Protein AF-A0A6N9T3C0-F1 (afdb_monomer_lite)

Sequence (62 aa):
MGVAGRRSSRCNSRLADAERETLLQALGAENGNISKVARRLGISRPTLYRKLELHGLSRKFV

Secondary structure (DSSP, 8-state):
------TTHHHHHHHHHHHHHHHHHHHHHTTT-HHHHHHHTT--HHHHHHHHHHTT-GGG--

Radius of gyration: 14.43 Å; chains: 1; bounding box: 31×42×27 Å

Organism: NCBI:txid2696469

Foldseek 3Di:
DDDDDDPPVVVVVVVLVVVVVLLVVLCVVVVLPLVSSCVVVVHDSVVNCVSCVVSVNNVVRD

Structure (mmCIF, N/CA/C/O backbone):
data_AF-A0A6N9T3C0-F1
#
_entry.id   AF-A0A6N9T3C0-F1
#
loop_
_atom_site.group_PDB
_atom_site.id
_atom_site.type_symbol
_atom_site.label_atom_id
_atom_site.label_alt_id
_atom_site.label_comp_id
_atom_site.label_asym_id
_atom_site.label_entity_id
_atom_site.label_seq_id
_atom_site.pdbx_PDB_ins_code
_atom_site.Cartn_x
_atom_site.Cartn_y
_atom_site.Cartn_z
_atom_site.occupancy
_atom_site.B_iso_or_equiv
_atom_site.auth_seq_id
_atom_site.auth_comp_id
_atom_site.auth_asym_id
_atom_site.auth_atom_id
_atom_site.pdbx_PDB_model_num
ATOM 1 N N . MET A 1 1 ? 16.916 -33.834 3.938 1.00 42.91 1 MET A N 1
ATOM 2 C CA . MET A 1 1 ? 16.570 -32.593 3.209 1.00 42.91 1 MET A CA 1
ATOM 3 C C . MET A 1 1 ? 16.704 -31.415 4.156 1.00 42.91 1 MET A C 1
ATOM 5 O O . MET A 1 1 ? 15.845 -31.214 5.004 1.00 42.91 1 MET A O 1
ATOM 9 N N . GLY A 1 2 ? 17.832 -30.709 4.084 1.00 54.28 2 GLY A N 1
ATOM 10 C CA . GLY A 1 2 ? 18.085 -29.523 4.894 1.00 54.28 2 GLY A CA 1
ATOM 11 C C . GLY A 1 2 ? 17.600 -28.267 4.182 1.00 54.28 2 GLY A C 1
ATOM 12 O O . GLY A 1 2 ? 17.947 -28.063 3.027 1.00 54.28 2 GLY A O 1
ATOM 13 N N . VAL A 1 3 ? 16.855 -27.418 4.890 1.00 52.91 3 VAL A N 1
ATOM 14 C CA . VAL A 1 3 ? 16.837 -25.969 4.646 1.00 52.91 3 VAL A CA 1
ATOM 15 C C . VAL A 1 3 ? 16.757 -25.233 5.985 1.00 52.91 3 VAL A C 1
ATOM 17 O O . VAL A 1 3 ? 15.692 -24.894 6.501 1.00 52.91 3 VAL A O 1
ATOM 20 N N . ALA A 1 4 ? 17.929 -24.985 6.565 1.00 51.62 4 ALA A N 1
ATOM 21 C CA . ALA A 1 4 ? 18.128 -23.887 7.497 1.00 51.62 4 ALA A CA 1
ATOM 22 C C . ALA A 1 4 ? 18.085 -22.568 6.702 1.00 51.62 4 ALA A C 1
ATOM 24 O O . ALA A 1 4 ? 18.760 -22.441 5.684 1.00 51.62 4 ALA A O 1
ATOM 25 N N . GLY A 1 5 ? 17.294 -21.585 7.147 1.00 47.19 5 GLY A N 1
ATOM 26 C CA . GLY A 1 5 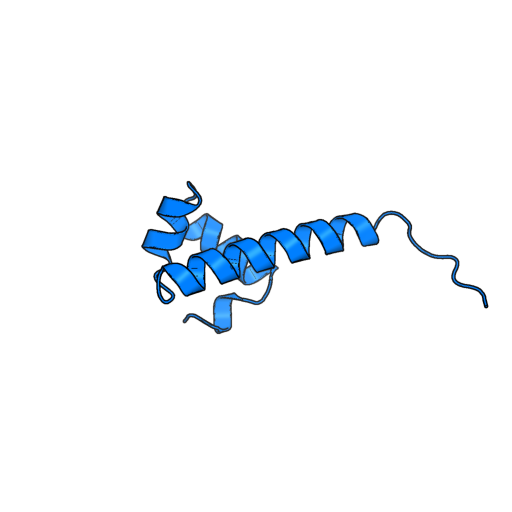? 17.334 -20.230 6.586 1.00 47.19 5 GLY A CA 1
ATOM 27 C C . GLY A 1 5 ? 16.017 -19.451 6.650 1.00 47.19 5 GLY A C 1
ATOM 28 O O . GLY A 1 5 ? 15.126 -19.651 5.835 1.00 47.19 5 GLY A O 1
ATOM 29 N N . ARG A 1 6 ? 15.954 -18.486 7.578 1.00 46.69 6 ARG A N 1
ATOM 30 C CA . ARG A 1 6 ? 15.086 -17.284 7.584 1.00 46.69 6 ARG A CA 1
ATOM 31 C C . ARG A 1 6 ? 13.577 -17.475 7.830 1.00 46.69 6 ARG A C 1
ATOM 33 O O . ARG A 1 6 ? 12.737 -17.366 6.942 1.00 46.69 6 ARG A O 1
ATOM 40 N N . ARG A 1 7 ? 13.207 -17.601 9.109 1.00 47.09 7 ARG A N 1
ATOM 41 C CA . ARG A 1 7 ? 11.812 -17.494 9.591 1.00 47.09 7 ARG A CA 1
ATOM 42 C C . ARG A 1 7 ? 11.222 -16.066 9.551 1.00 47.09 7 ARG A C 1
ATOM 44 O O . ARG A 1 7 ? 10.027 -15.935 9.761 1.00 47.09 7 ARG A O 1
ATOM 51 N N . SER A 1 8 ? 12.005 -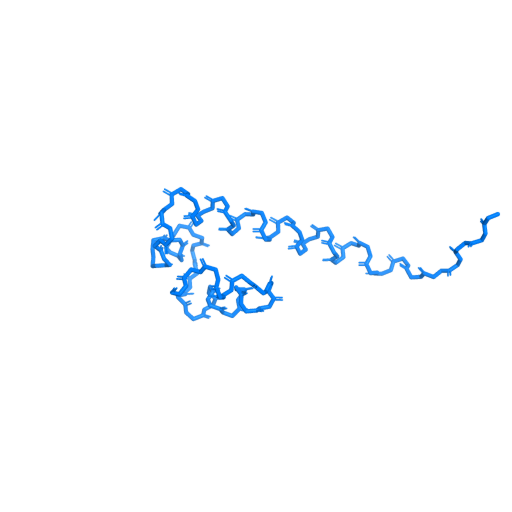15.039 9.202 1.00 49.25 8 SER A N 1
ATOM 52 C CA . SER A 1 8 ? 11.543 -13.637 9.110 1.00 49.25 8 SER A CA 1
ATOM 53 C C . SER A 1 8 ? 11.053 -13.221 7.702 1.00 49.25 8 SER A C 1
ATOM 55 O O . SER A 1 8 ? 10.290 -12.278 7.547 1.00 49.25 8 SER A O 1
ATOM 57 N N . SER A 1 9 ? 11.414 -13.955 6.639 1.00 51.94 9 SER A N 1
ATOM 58 C CA . SER A 1 9 ? 11.111 -13.549 5.247 1.00 51.94 9 SER A CA 1
ATOM 59 C C . SER A 1 9 ? 9.772 -14.067 4.698 1.00 51.94 9 SER A C 1
ATOM 61 O O . SER A 1 9 ? 9.279 -13.548 3.699 1.00 51.94 9 SER A O 1
ATOM 63 N N . ARG A 1 10 ? 9.188 -15.104 5.317 1.00 50.91 10 ARG A N 1
ATOM 64 C CA . ARG A 1 10 ? 7.970 -15.791 4.825 1.00 50.91 10 ARG A CA 1
ATOM 65 C C . ARG A 1 10 ? 6.662 -15.098 5.219 1.00 50.91 10 ARG A C 1
ATOM 67 O O . ARG A 1 10 ? 5.677 -15.191 4.496 1.00 50.91 10 ARG A O 1
ATOM 74 N N . CYS A 1 11 ? 6.648 -14.386 6.343 1.00 50.41 11 CYS A N 1
ATOM 75 C CA . CYS A 1 11 ? 5.505 -13.568 6.757 1.00 50.41 11 CYS A CA 1
ATOM 76 C C . CYS A 1 11 ? 5.416 -12.272 5.940 1.00 50.41 11 CYS A C 1
ATOM 78 O O . CYS A 1 11 ? 4.326 -11.896 5.518 1.00 50.41 11 CYS A O 1
ATOM 80 N N . ASN A 1 12 ? 6.559 -11.651 5.626 1.00 58.34 12 ASN A N 1
ATOM 81 C CA . ASN A 1 12 ? 6.598 -10.450 4.792 1.00 58.34 12 ASN A CA 1
ATOM 82 C C . ASN A 1 12 ? 6.150 -10.726 3.349 1.00 58.34 12 ASN A C 1
ATOM 84 O O . ASN A 1 12 ? 5.497 -9.893 2.735 1.00 5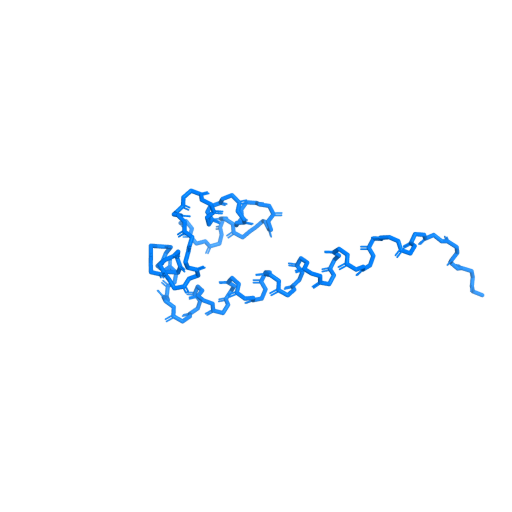8.34 12 ASN A O 1
ATOM 88 N N . SER A 1 13 ? 6.467 -11.909 2.814 1.00 64.12 13 SER A N 1
ATOM 89 C CA . SER A 1 13 ? 6.014 -12.313 1.478 1.00 64.12 13 SER A CA 1
ATOM 90 C C . SER A 1 13 ? 4.517 -12.621 1.439 1.00 64.12 13 SER A C 1
ATOM 92 O O . SER A 1 13 ? 3.867 -12.209 0.490 1.00 64.12 13 SER A O 1
ATOM 94 N N . ARG A 1 14 ? 3.936 -13.246 2.476 1.00 69.50 14 ARG A N 1
ATOM 95 C CA . ARG A 1 14 ? 2.473 -13.438 2.559 1.00 69.50 14 ARG A CA 1
ATOM 96 C C . ARG A 1 14 ? 1.699 -12.126 2.671 1.00 69.50 14 ARG A C 1
ATOM 98 O O . ARG A 1 14 ? 0.680 -11.977 2.013 1.00 69.50 14 ARG A O 1
ATOM 105 N N . LEU A 1 15 ? 2.181 -11.183 3.481 1.00 73.88 15 LEU A N 1
ATOM 106 C CA . LEU A 1 15 ? 1.572 -9.853 3.585 1.00 73.88 15 LEU A CA 1
ATOM 107 C C . LEU A 1 15 ? 1.692 -9.085 2.264 1.00 73.88 15 LEU A C 1
ATOM 109 O O . LEU A 1 15 ? 0.716 -8.496 1.814 1.00 73.88 15 LEU A O 1
ATOM 113 N N . ALA A 1 16 ? 2.857 -9.142 1.613 1.00 77.25 16 ALA A N 1
ATOM 114 C CA . ALA A 1 16 ? 3.062 -8.508 0.315 1.00 77.25 16 ALA A CA 1
ATOM 115 C C . ALA A 1 16 ? 2.196 -9.127 -0.795 1.00 77.25 16 ALA A C 1
ATOM 117 O O . ALA A 1 16 ? 1.747 -8.410 -1.684 1.00 77.25 16 ALA A O 1
ATOM 118 N N . ASP A 1 17 ? 1.955 -10.438 -0.746 1.00 78.81 17 ASP A N 1
ATOM 119 C CA . ASP A 1 17 ? 1.104 -11.145 -1.704 1.00 78.81 17 ASP A CA 1
ATOM 120 C C . ASP A 1 17 ? -0.383 -10.823 -1.493 1.00 78.81 17 ASP A C 1
ATOM 122 O O . ASP A 1 17 ? -1.066 -10.452 -2.444 1.00 78.81 17 ASP A O 1
ATOM 126 N N . ALA A 1 18 ? -0.854 -10.819 -0.241 1.00 82.62 18 ALA A N 1
ATOM 127 C CA . ALA A 1 18 ? -2.214 -10.397 0.097 1.00 82.62 18 ALA A CA 1
ATOM 128 C C . ALA A 1 18 ? -2.475 -8.924 -0.273 1.00 82.62 18 ALA A C 1
ATOM 130 O O . ALA A 1 18 ? -3.542 -8.574 -0.783 1.00 82.62 18 ALA A O 1
ATOM 131 N N . GLU A 1 19 ? -1.490 -8.048 -0.057 1.00 83.75 19 GLU A N 1
ATOM 132 C CA . GLU A 1 19 ? -1.591 -6.634 -0.421 1.00 83.75 19 GLU A CA 1
ATOM 133 C C . GLU A 1 19 ? -1.628 -6.450 -1.946 1.00 83.75 19 GLU A C 1
ATOM 135 O O . GLU A 1 19 ? -2.455 -5.695 -2.465 1.00 83.75 19 GLU A O 1
ATOM 140 N N . ARG A 1 20 ? -0.804 -7.209 -2.681 1.00 83.56 20 ARG A N 1
ATOM 141 C CA . ARG A 1 20 ? -0.818 -7.260 -4.148 1.00 83.56 20 ARG A CA 1
ATOM 142 C C . ARG A 1 20 ? -2.155 -7.767 -4.689 1.00 83.56 20 ARG A C 1
ATOM 144 O O . ARG A 1 20 ? -2.672 -7.182 -5.639 1.00 83.56 20 ARG A O 1
ATOM 151 N N . GLU A 1 21 ? -2.709 -8.830 -4.113 1.00 84.56 21 GLU A N 1
ATOM 152 C CA . GLU A 1 21 ? -4.011 -9.375 -4.501 1.00 84.56 21 GLU A CA 1
ATOM 153 C C . GLU A 1 21 ? -5.123 -8.353 -4.260 1.00 84.56 21 GLU A C 1
ATOM 155 O O . GLU A 1 21 ? -5.912 -8.084 -5.161 1.00 84.56 21 GLU A O 1
ATOM 160 N N . THR A 1 22 ? -5.122 -7.692 -3.101 1.00 85.50 22 THR A N 1
ATOM 161 C CA . THR A 1 22 ? -6.081 -6.624 -2.776 1.00 85.50 22 THR A CA 1
ATOM 162 C C . THR A 1 22 ? -5.998 -5.473 -3.784 1.00 85.50 22 THR A C 1
ATOM 164 O O . THR A 1 22 ? -7.022 -4.991 -4.274 1.00 85.50 22 THR A O 1
ATOM 167 N N . LEU A 1 23 ? -4.780 -5.054 -4.144 1.00 83.88 23 LEU A N 1
ATOM 168 C CA . LEU A 1 23 ? -4.533 -4.056 -5.187 1.00 83.88 23 LEU A CA 1
ATOM 169 C C . LEU A 1 23 ? -5.082 -4.506 -6.542 1.00 83.88 23 LEU A C 1
ATOM 171 O O . LEU A 1 23 ? -5.788 -3.741 -7.191 1.00 83.88 23 LEU A O 1
ATOM 175 N N . LEU A 1 24 ? -4.788 -5.739 -6.961 1.00 85.00 24 LEU A N 1
ATOM 176 C CA . LEU A 1 24 ? -5.259 -6.309 -8.226 1.00 85.00 24 LEU A CA 1
ATOM 177 C C . LEU A 1 24 ? -6.784 -6.434 -8.276 1.00 85.00 24 LEU A C 1
ATOM 179 O O . LEU A 1 24 ? -7.374 -6.103 -9.299 1.00 85.00 24 LEU A O 1
ATOM 183 N N . GLN A 1 25 ? -7.421 -6.852 -7.182 1.00 86.75 25 GLN A N 1
ATOM 184 C CA . GLN A 1 25 ? -8.877 -6.935 -7.051 1.00 86.75 25 GLN A CA 1
ATOM 185 C C . GLN A 1 25 ? -9.520 -5.553 -7.179 1.00 86.75 25 GLN A C 1
ATOM 187 O O . GLN A 1 25 ? -10.448 -5.366 -7.965 1.00 86.75 25 GLN A O 1
ATOM 192 N N . ALA A 1 26 ? -8.991 -4.556 -6.462 1.00 87.19 26 ALA A N 1
ATOM 193 C CA . ALA A 1 26 ? -9.481 -3.187 -6.562 1.00 87.19 26 ALA A CA 1
ATOM 194 C C . ALA A 1 26 ? -9.263 -2.613 -7.973 1.00 87.19 26 ALA A C 1
ATOM 196 O O . ALA A 1 26 ? -10.167 -1.996 -8.529 1.00 87.19 26 ALA A O 1
ATOM 197 N N . LEU A 1 27 ? -8.100 -2.855 -8.585 1.00 84.50 27 LEU A N 1
ATOM 198 C CA . LEU A 1 27 ? -7.800 -2.428 -9.956 1.00 84.50 27 LEU A CA 1
ATOM 199 C C . LEU A 1 27 ? -8.706 -3.105 -10.979 1.00 84.50 27 LEU A C 1
ATOM 201 O O . LEU A 1 27 ? -9.199 -2.422 -11.870 1.00 84.50 27 LEU A O 1
ATOM 205 N N . GLY A 1 28 ? -8.962 -4.405 -10.850 1.00 84.25 28 GLY A N 1
ATOM 206 C CA . GLY A 1 28 ? -9.880 -5.136 -11.720 1.00 84.25 28 GLY A CA 1
ATOM 207 C C . GLY A 1 28 ? -11.310 -4.617 -11.600 1.00 84.25 28 GLY A C 1
ATOM 208 O O . GLY A 1 28 ? -11.940 -4.316 -12.609 1.00 84.25 28 GLY A O 1
ATOM 209 N N . ALA A 1 29 ? -11.791 -4.416 -10.371 1.00 86.00 29 ALA A N 1
ATOM 210 C CA . ALA A 1 29 ? -13.135 -3.906 -10.116 1.00 86.00 29 ALA A CA 1
ATOM 211 C C . ALA A 1 29 ? -13.343 -2.468 -10.625 1.00 86.00 29 ALA A C 1
ATOM 213 O O . ALA A 1 29 ? -14.439 -2.114 -11.049 1.00 86.00 29 ALA A O 1
ATOM 214 N N . GLU A 1 30 ? -12.294 -1.643 -10.613 1.00 87.38 30 GLU A N 1
ATOM 215 C CA . GLU A 1 30 ? -12.336 -0.266 -11.108 1.00 87.38 30 GLU A CA 1
ATOM 216 C C . GLU A 1 30 ? -11.796 -0.119 -12.546 1.00 87.38 30 GLU A C 1
ATOM 218 O O . GLU A 1 30 ? -11.569 1.006 -12.991 1.00 87.38 30 GLU A O 1
ATOM 223 N N . ASN A 1 31 ? -11.565 -1.211 -13.286 1.00 81.38 31 ASN A N 1
ATOM 224 C CA . ASN A 1 31 ? -11.050 -1.204 -14.667 1.00 81.38 31 ASN A CA 1
ATOM 225 C C . ASN A 1 31 ? -9.727 -0.415 -14.836 1.00 81.38 31 ASN A C 1
ATOM 227 O O . ASN A 1 31 ? -9.555 0.363 -15.773 1.00 81.38 31 ASN A O 1
ATOM 231 N N . GLY A 1 32 ? -8.803 -0.540 -13.883 1.00 77.81 32 GLY A N 1
ATOM 232 C CA . GLY A 1 32 ? -7.521 0.171 -13.890 1.00 77.81 32 GLY A CA 1
ATOM 233 C C . GLY A 1 32 ? -7.607 1.647 -13.485 1.00 77.81 32 GLY A C 1
ATOM 234 O O . GLY A 1 32 ? -6.611 2.362 -13.560 1.00 77.81 32 GLY A O 1
ATOM 235 N N . ASN A 1 33 ? -8.762 2.133 -13.011 1.00 85.94 33 ASN A N 1
ATOM 236 C CA . ASN A 1 33 ? -8.904 3.525 -12.581 1.00 85.94 33 ASN A CA 1
ATOM 237 C C . ASN A 1 33 ? -8.209 3.786 -11.238 1.00 85.94 33 ASN A C 1
ATOM 239 O O . ASN A 1 33 ? -8.835 3.782 -10.177 1.00 85.94 33 ASN A O 1
ATOM 243 N N . ILE A 1 34 ? -6.925 4.133 -11.301 1.00 83.31 34 ILE A N 1
ATOM 244 C CA . ILE A 1 34 ? -6.054 4.483 -10.165 1.00 83.31 34 ILE A CA 1
ATOM 245 C C . ILE A 1 34 ? -6.734 5.436 -9.172 1.00 83.31 34 ILE A C 1
ATOM 247 O O . ILE A 1 34 ? -6.649 5.240 -7.964 1.00 83.31 34 ILE A O 1
ATOM 251 N N . SER A 1 35 ? -7.465 6.448 -9.650 1.00 85.38 35 SER A N 1
ATOM 252 C CA . SER A 1 35 ? -8.139 7.401 -8.759 1.00 85.38 35 SER A CA 1
ATOM 253 C C . SER A 1 35 ? -9.299 6.798 -7.973 1.00 85.38 35 SER A C 1
ATOM 255 O O . SER A 1 35 ? -9.516 7.182 -6.824 1.00 85.38 35 SER A O 1
ATOM 257 N N . LYS A 1 36 ? -10.061 5.888 -8.589 1.00 87.94 36 LYS A N 1
ATOM 258 C CA . LYS A 1 36 ? -11.174 5.219 -7.915 1.00 87.94 36 LYS A CA 1
ATOM 259 C C . LYS A 1 36 ? -10.653 4.163 -6.950 1.00 87.94 36 LYS A C 1
ATOM 261 O O . LYS A 1 36 ? -11.114 4.110 -5.817 1.00 87.94 36 LYS A O 1
ATOM 266 N N . VAL A 1 37 ? -9.622 3.422 -7.355 1.00 88.69 37 VAL A N 1
ATOM 267 C CA . VAL A 1 37 ? -8.906 2.459 -6.509 1.00 88.69 37 VAL A CA 1
ATOM 268 C C . VAL A 1 37 ? -8.329 3.139 -5.271 1.00 88.69 37 VAL A C 1
ATOM 270 O O . VAL A 1 37 ? -8.572 2.687 -4.159 1.00 88.69 37 VAL A O 1
ATOM 273 N N . ALA A 1 38 ? -7.641 4.269 -5.447 1.00 88.31 38 ALA A N 1
ATOM 274 C CA . ALA A 1 38 ? -7.112 5.081 -4.353 1.00 88.31 38 ALA A CA 1
ATOM 275 C C . ALA A 1 38 ? -8.228 5.518 -3.388 1.00 88.31 38 ALA A C 1
ATOM 277 O O . ALA A 1 38 ? -8.115 5.326 -2.178 1.00 88.31 38 ALA A O 1
ATOM 278 N N . ARG A 1 39 ? -9.354 6.010 -3.924 1.00 89.31 39 ARG A N 1
ATOM 279 C CA . ARG A 1 39 ? -10.506 6.430 -3.114 1.00 89.31 39 ARG A CA 1
ATOM 280 C C . ARG A 1 39 ? -11.176 5.264 -2.383 1.00 89.31 39 ARG A C 1
ATOM 282 O O . ARG A 1 39 ? -11.598 5.434 -1.247 1.00 89.31 39 ARG A O 1
ATOM 289 N N . ARG A 1 40 ? -11.227 4.085 -3.004 1.00 85.62 40 ARG A N 1
ATOM 290 C CA . ARG A 1 40 ? -11.785 2.851 -2.434 1.00 85.62 40 ARG A CA 1
ATOM 291 C C . ARG A 1 40 ? -10.906 2.261 -1.332 1.00 85.62 40 ARG A C 1
ATOM 293 O O . ARG A 1 40 ? -11.426 1.773 -0.339 1.00 85.62 40 ARG A O 1
ATOM 300 N N . LEU A 1 41 ? -9.587 2.334 -1.499 1.00 84.56 41 LEU A N 1
ATOM 301 C CA . LEU A 1 41 ? -8.595 1.917 -0.504 1.00 84.56 41 LEU A CA 1
ATOM 302 C C . LEU A 1 41 ? -8.367 2.973 0.592 1.00 84.56 41 LEU A C 1
ATOM 304 O O . LEU A 1 41 ? -7.621 2.713 1.530 1.00 84.56 41 LEU A O 1
ATOM 308 N N . GLY A 1 42 ? -8.969 4.163 0.478 1.00 88.19 42 GLY A N 1
ATOM 309 C CA . GLY A 1 42 ? -8.803 5.250 1.448 1.00 88.19 42 GLY A CA 1
ATOM 310 C C . GLY A 1 42 ? -7.402 5.870 1.455 1.00 88.19 42 GLY A C 1
ATOM 311 O O . GLY A 1 42 ? -6.977 6.421 2.465 1.00 88.19 42 GLY A O 1
ATOM 312 N N . ILE A 1 43 ? -6.668 5.774 0.344 1.00 88.19 43 ILE A N 1
ATOM 313 C CA . ILE A 1 43 ? -5.294 6.274 0.221 1.00 88.19 43 ILE A CA 1
ATOM 314 C C . ILE A 1 43 ? -5.170 7.299 -0.903 1.00 88.19 43 ILE A C 1
ATOM 316 O O . ILE A 1 43 ? -5.943 7.322 -1.857 1.00 88.19 43 ILE A O 1
ATOM 320 N N . SER A 1 44 ? -4.146 8.144 -0.822 1.00 87.38 44 SER A N 1
ATOM 321 C CA . SER A 1 44 ? -3.837 9.102 -1.882 1.00 87.38 44 SER A CA 1
ATOM 322 C C . SER A 1 44 ? -3.272 8.405 -3.127 1.00 87.38 44 SER A C 1
ATOM 324 O O . SER A 1 44 ? -2.547 7.414 -3.031 1.00 87.38 44 SER A O 1
ATOM 326 N N . ARG A 1 45 ? -3.541 8.968 -4.313 1.00 84.62 45 ARG A N 1
ATOM 327 C CA . ARG A 1 45 ? -2.969 8.526 -5.604 1.00 84.62 45 ARG A CA 1
ATOM 328 C C . ARG A 1 45 ? -1.445 8.293 -5.554 1.00 84.62 45 ARG A C 1
ATOM 330 O O . ARG A 1 45 ? -1.031 7.221 -5.988 1.00 84.62 45 ARG A O 1
ATOM 337 N N . PRO A 1 46 ? -0.609 9.202 -5.001 1.00 88.12 46 PRO A N 1
ATOM 338 C CA . PRO A 1 46 ? 0.832 8.957 -4.868 1.00 88.12 46 PRO A CA 1
ATOM 339 C C . PRO A 1 46 ? 1.168 7.755 -3.972 1.00 88.12 46 PRO A C 1
ATOM 341 O O . PRO A 1 46 ? 2.106 7.020 -4.264 1.00 88.12 46 PRO A O 1
ATOM 344 N N . THR A 1 47 ? 0.3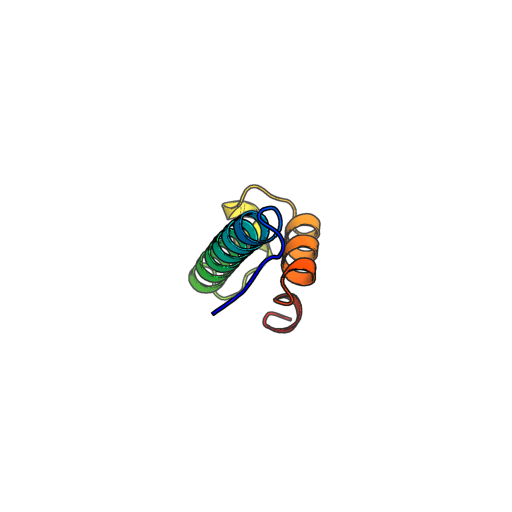87 7.499 -2.919 1.00 88.38 47 THR A N 1
ATOM 345 C CA . THR A 1 47 ? 0.559 6.320 -2.056 1.00 88.38 47 THR A CA 1
ATOM 346 C C . THR A 1 47 ? 0.247 5.031 -2.811 1.00 88.38 47 THR A C 1
ATOM 348 O O . THR A 1 47 ? 0.974 4.047 -2.676 1.00 88.38 47 THR A O 1
ATOM 351 N N . LEU A 1 48 ? -0.805 5.046 -3.636 1.00 85.75 48 LEU A N 1
ATOM 352 C CA . LEU A 1 48 ? -1.154 3.919 -4.495 1.00 85.75 48 LEU A CA 1
ATOM 353 C C . LEU A 1 48 ? -0.046 3.642 -5.519 1.00 85.75 48 LEU A C 1
ATOM 355 O O . LEU A 1 48 ? 0.371 2.495 -5.641 1.00 85.75 48 LEU A O 1
ATOM 359 N N . TYR A 1 49 ? 0.469 4.676 -6.195 1.00 85.25 49 TYR A N 1
ATOM 360 C CA . TYR A 1 49 ? 1.611 4.548 -7.111 1.00 85.25 49 TYR A CA 1
ATOM 361 C C . TYR A 1 49 ? 2.815 3.916 -6.421 1.00 85.25 49 TYR A C 1
ATOM 363 O O . TYR A 1 49 ? 3.343 2.924 -6.906 1.00 85.25 49 TYR A O 1
ATOM 371 N N . ARG A 1 50 ? 3.173 4.405 -5.233 1.00 86.00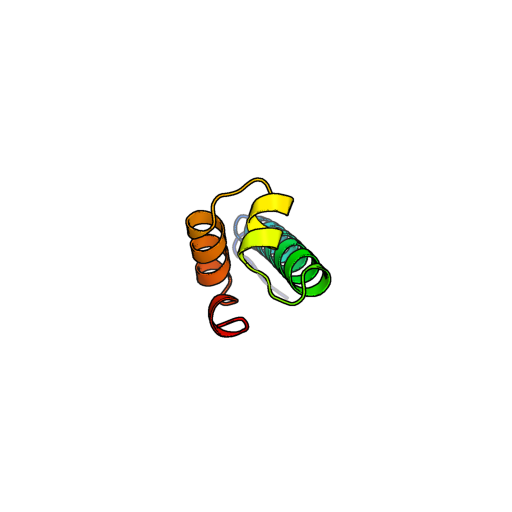 50 ARG A N 1
ATOM 372 C CA . ARG A 1 50 ? 4.313 3.882 -4.478 1.00 86.00 50 ARG A CA 1
ATOM 373 C C . ARG A 1 50 ? 4.132 2.407 -4.108 1.00 86.00 50 ARG A C 1
ATOM 375 O O . ARG A 1 50 ? 5.068 1.628 -4.254 1.00 86.00 50 ARG A O 1
ATOM 382 N N . LYS A 1 51 ? 2.928 1.992 -3.689 1.00 83.75 51 LYS A N 1
ATOM 383 C CA . LYS A 1 51 ? 2.604 0.569 -3.459 1.00 83.75 51 LYS A CA 1
ATOM 384 C C . LYS A 1 51 ? 2.682 -0.243 -4.757 1.00 83.75 51 LYS A C 1
ATOM 386 O O . LYS A 1 51 ? 3.280 -1.313 -4.773 1.00 83.75 51 LYS A O 1
ATOM 391 N N . LEU A 1 52 ? 2.138 0.268 -5.860 1.00 83.81 52 LEU A N 1
ATOM 392 C CA . LEU A 1 52 ? 2.213 -0.381 -7.171 1.00 83.81 52 LEU A CA 1
ATOM 393 C C . LEU A 1 52 ? 3.661 -0.569 -7.638 1.00 83.81 52 LEU A C 1
ATOM 395 O O . LEU A 1 52 ? 3.988 -1.630 -8.160 1.00 83.81 52 LEU A O 1
ATOM 399 N N . GLU A 1 53 ? 4.527 0.422 -7.440 1.00 84.19 53 GLU A N 1
ATOM 400 C CA . GLU A 1 53 ? 5.954 0.348 -7.766 1.00 84.19 53 GLU A CA 1
ATOM 401 C C . GLU A 1 53 ? 6.687 -0.672 -6.890 1.00 84.19 53 GLU A C 1
ATOM 403 O O . GLU A 1 53 ? 7.413 -1.513 -7.417 1.00 84.19 53 GLU A O 1
ATOM 408 N N . LEU A 1 54 ? 6.428 -0.674 -5.576 1.00 83.00 54 LEU A N 1
ATOM 409 C CA . LEU A 1 54 ? 6.989 -1.654 -4.636 1.00 83.00 54 LEU A CA 1
ATOM 410 C C . LEU A 1 54 ? 6.613 -3.100 -4.999 1.00 83.00 54 LEU A C 1
ATOM 412 O O . LEU A 1 54 ? 7.417 -4.011 -4.813 1.00 83.00 54 LEU A O 1
ATOM 416 N N . HIS A 1 55 ? 5.411 -3.309 -5.540 1.00 80.62 55 HIS A N 1
ATOM 417 C CA . HIS A 1 55 ? 4.928 -4.618 -5.986 1.00 80.62 55 HIS A CA 1
ATOM 418 C C . HIS A 1 55 ? 5.188 -4.908 -7.477 1.00 80.62 55 HIS A C 1
ATOM 420 O O . HIS A 1 55 ? 4.764 -5.954 -7.973 1.00 80.62 55 HIS A O 1
ATOM 426 N N . GLY A 1 56 ? 5.846 -4.005 -8.214 1.00 77.06 56 GLY A N 1
ATOM 427 C CA . GLY A 1 56 ? 6.105 -4.153 -9.654 1.00 77.06 56 GLY A CA 1
ATOM 428 C C . GLY A 1 56 ? 4.845 -4.158 -10.535 1.00 77.06 56 GLY A C 1
ATOM 429 O O . GLY A 1 56 ? 4.873 -4.636 -11.668 1.00 77.06 56 GLY A O 1
ATOM 430 N N . LEU A 1 57 ? 3.724 -3.653 -10.020 1.00 75.12 57 LEU A N 1
ATOM 431 C CA . LEU A 1 57 ? 2.433 -3.564 -10.705 1.00 75.12 57 LEU A CA 1
ATOM 432 C C . LEU A 1 57 ? 2.268 -2.270 -11.518 1.00 75.12 57 LEU A C 1
ATOM 434 O O . LEU A 1 57 ? 1.390 -2.212 -12.375 1.00 75.12 57 LEU A O 1
ATOM 438 N N . SER A 1 58 ? 3.097 -1.247 -11.284 1.00 70.94 58 SER A N 1
ATOM 439 C CA . SER A 1 58 ? 2.984 0.077 -11.923 1.00 70.94 58 SER A CA 1
ATOM 440 C C . SER A 1 58 ? 2.996 0.027 -13.456 1.00 70.94 58 SER A C 1
ATOM 442 O O . SER A 1 58 ? 2.245 0.753 -14.097 1.00 70.94 58 SER A O 1
ATOM 444 N N . ARG A 1 59 ? 3.773 -0.882 -14.058 1.00 62.53 59 ARG A N 1
ATOM 445 C CA . ARG A 1 59 ? 3.863 -1.032 -15.523 1.00 62.53 59 ARG A CA 1
ATOM 446 C C . ARG A 1 59 ? 2.640 -1.700 -16.162 1.00 62.53 59 ARG A C 1
ATOM 448 O O . ARG A 1 59 ? 2.509 -1.692 -17.378 1.00 62.53 59 ARG A O 1
ATOM 455 N N . LYS A 1 60 ? 1.765 -2.326 -15.374 1.00 63.31 60 LYS A N 1
ATOM 456 C CA . LYS A 1 60 ? 0.637 -3.108 -15.901 1.00 63.31 60 LYS A CA 1
ATOM 457 C C . LYS A 1 60 ? -0.618 -2.255 -16.152 1.00 63.31 60 LYS A C 1
ATOM 459 O O . LYS A 1 60 ? -1.558 -2.755 -16.757 1.00 63.31 60 LYS A O 1
ATOM 464 N N . PHE A 1 61 ? -0.631 -1.009 -15.672 1.00 62.03 61 PHE A N 1
ATOM 465 C CA . PHE A 1 61 ? -1.802 -0.122 -15.669 1.00 62.03 61 PHE A CA 1
ATOM 466 C C . PHE A 1 61 ? -1.471 1.325 -16.093 1.00 62.03 61 PHE A C 1
ATOM 468 O O . PHE A 1 61 ? -2.259 2.226 -15.807 1.00 62.03 61 PHE A O 1
ATOM 475 N N . VAL A 1 62 ? -0.295 1.542 -16.702 1.00 53.66 62 VAL A N 1
ATOM 476 C CA . VAL A 1 62 ? 0.109 2.809 -17.341 1.00 53.66 62 VAL A CA 1
AT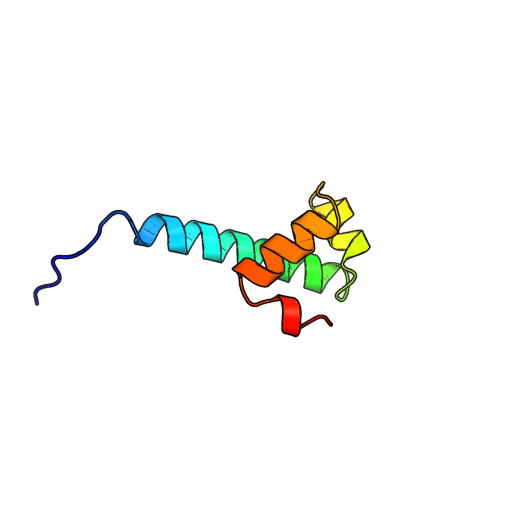OM 477 C C . VAL A 1 62 ? -0.355 2.845 -18.790 1.00 53.66 62 VAL A C 1
ATOM 479 O O . VAL A 1 62 ? -0.311 1.771 -19.430 1.00 53.66 62 VAL A O 1
#

pLDDT: mean 75.36, std 14.39, range [42.91, 89.31]

InterPro domains:
  IPR002197 DNA binding HTH domain, Fis-type [PF02954] (15-53)
  IPR002197 DNA binding HTH domain, Fis-type [PR01590] (21-38)
  IPR002197 DNA binding HTH domain, Fis-type [PR01590] (38-58)
  IPR009057 Homedomain-like superfamily [SSF46689] (14-57)